Protein AF-A0A7Y9JK86-F1 (afdb_monomer)

Organism: NCBI:txid46163

pLDDT: mean 78.51, std 15.23, range [34.03, 95.5]

Secondary structure (DSSP, 8-state):
--HHHHHHHHHHHHTT---GGGSSS-EEEEEEETTB---HHHHHHHHHHHHHHT--BSSHHHHHHHHHHHHHHHH-S-HHHHHHHHHHTS---SSSSSTT---HHHHHHHHHHTTTTS-EEE--S-GGG-TTTGGGGTSSTT-EEEEEEEEPTTSTTEEEEEEE-------

Structure (mmCIF, N/CA/C/O backbone):
data_AF-A0A7Y9JK86-F1
#
_entry.id   AF-A0A7Y9JK86-F1
#
loop_
_atom_site.group_PDB
_atom_site.id
_atom_site.type_symbol
_atom_site.label_atom_id
_atom_site.label_alt_id
_atom_site.label_comp_id
_atom_site.label_asym_id
_atom_site.label_entity_id
_atom_site.label_seq_id
_atom_site.pdbx_PDB_ins_code
_atom_site.Cartn_x
_atom_site.Cartn_y
_atom_site.Cartn_z
_atom_site.occupancy
_atom_site.B_iso_or_equiv
_atom_site.auth_seq_id
_atom_site.auth_comp_id
_atom_site.auth_asym_id
_atom_site.auth_atom_id
_atom_site.pdbx_PDB_model_num
ATOM 1 N N . MET A 1 1 ? -7.546 -7.600 -0.325 1.00 91.94 1 MET A N 1
ATOM 2 C CA . MET A 1 1 ? -7.761 -7.233 -1.734 1.00 91.94 1 MET A CA 1
ATOM 3 C C . MET A 1 1 ? -6.699 -7.947 -2.536 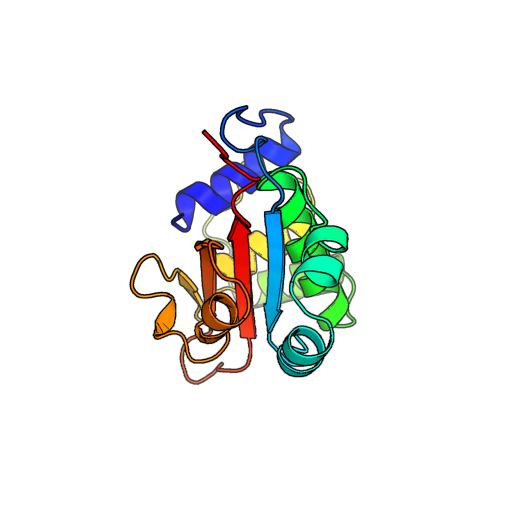1.00 91.94 1 MET A C 1
ATOM 5 O O . MET A 1 1 ? -5.622 -8.182 -2.000 1.00 91.94 1 MET A O 1
ATOM 9 N N . ASP A 1 2 ? -7.037 -8.367 -3.745 1.00 92.69 2 ASP A N 1
ATOM 10 C CA . ASP A 1 2 ? -6.097 -9.007 -4.663 1.00 92.69 2 ASP A CA 1
ATOM 11 C C . ASP A 1 2 ? -5.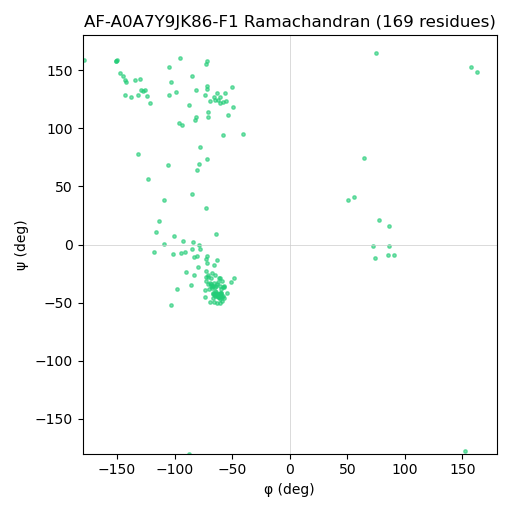353 -7.955 -5.505 1.00 92.69 2 ASP A C 1
ATOM 13 O O . ASP A 1 2 ? -5.544 -6.746 -5.327 1.00 92.69 2 ASP A O 1
ATOM 17 N N . LEU A 1 3 ? -4.464 -8.425 -6.384 1.00 91.88 3 LEU A N 1
ATOM 18 C CA . LEU A 1 3 ? -3.662 -7.573 -7.260 1.00 91.88 3 LEU A CA 1
ATOM 19 C C . LEU A 1 3 ? -4.538 -6.692 -8.157 1.00 91.88 3 LEU A C 1
ATOM 21 O O . LEU A 1 3 ? -4.334 -5.481 -8.219 1.00 91.88 3 LEU A O 1
ATOM 25 N N . ASP A 1 4 ? -5.533 -7.287 -8.818 1.00 92.50 4 ASP A N 1
ATOM 26 C CA . ASP A 1 4 ? -6.405 -6.589 -9.766 1.00 92.50 4 ASP A CA 1
ATOM 27 C C . ASP A 1 4 ? -7.164 -5.445 -9.090 1.00 92.50 4 ASP A C 1
ATOM 29 O O . ASP A 1 4 ? -7.251 -4.335 -9.622 1.00 92.50 4 ASP A O 1
ATOM 33 N N . GLU A 1 5 ? -7.678 -5.686 -7.885 1.00 94.19 5 GLU A N 1
ATOM 34 C CA . GLU A 1 5 ? -8.383 -4.678 -7.107 1.00 94.19 5 GLU A CA 1
ATOM 35 C C . GLU A 1 5 ? -7.440 -3.551 -6.648 1.00 94.19 5 GLU A C 1
ATOM 37 O O . GLU A 1 5 ? -7.840 -2.382 -6.646 1.00 94.19 5 GLU A O 1
ATOM 42 N N . ALA A 1 6 ? -6.180 -3.859 -6.320 1.00 93.88 6 ALA A N 1
ATOM 43 C CA . ALA A 1 6 ? -5.168 -2.855 -5.985 1.00 93.88 6 ALA A CA 1
ATOM 44 C C . ALA A 1 6 ? -4.825 -1.968 -7.196 1.00 93.88 6 ALA A C 1
ATOM 46 O O . ALA A 1 6 ? -4.894 -0.739 -7.105 1.00 93.88 6 ALA A O 1
ATOM 47 N N . LEU A 1 7 ? -4.540 -2.576 -8.353 1.00 93.88 7 LEU A N 1
ATOM 48 C CA . LEU A 1 7 ? -4.254 -1.870 -9.609 1.00 93.88 7 LEU A CA 1
ATOM 49 C C . LEU A 1 7 ? -5.434 -0.995 -10.043 1.00 93.88 7 LEU A C 1
ATOM 51 O O . LEU A 1 7 ? -5.265 0.165 -10.434 1.00 93.88 7 LEU A O 1
ATOM 55 N N . ARG A 1 8 ? -6.655 -1.517 -9.898 1.00 94.50 8 ARG A N 1
ATOM 56 C CA . ARG A 1 8 ? -7.880 -0.763 -10.147 1.00 94.50 8 ARG A CA 1
ATOM 57 C C . ARG A 1 8 ? -7.995 0.451 -9.231 1.00 94.50 8 ARG A C 1
ATOM 59 O O . ARG A 1 8 ? -8.319 1.531 -9.722 1.00 94.50 8 ARG A O 1
ATOM 66 N N . CYS A 1 9 ? -7.719 0.304 -7.934 1.00 95.44 9 CYS A N 1
ATOM 67 C CA . CYS A 1 9 ? -7.742 1.429 -6.998 1.00 95.44 9 CYS A CA 1
ATOM 68 C C . CYS A 1 9 ? -6.741 2.523 -7.398 1.00 95.44 9 CYS A C 1
ATOM 70 O O . CYS A 1 9 ? -7.091 3.705 -7.374 1.00 95.44 9 CYS A O 1
ATOM 72 N N . LEU A 1 10 ? -5.532 2.147 -7.828 1.00 94.94 10 LEU A N 1
ATOM 73 C CA . LEU A 1 10 ? -4.523 3.096 -8.311 1.00 94.94 10 LEU A CA 1
ATOM 74 C C . LEU A 1 10 ? -5.012 3.869 -9.550 1.00 94.94 10 LEU A C 1
ATOM 76 O O . LEU A 1 10 ? -4.912 5.097 -9.593 1.00 94.94 10 LEU A O 1
ATOM 80 N N . ALA A 1 11 ? -5.620 3.182 -10.522 1.00 94.12 11 ALA A N 1
ATOM 81 C CA . ALA A 1 11 ? -6.178 3.817 -11.721 1.00 94.12 11 ALA A CA 1
ATOM 82 C C . ALA A 1 11 ? -7.415 4.690 -11.419 1.00 94.12 11 ALA A C 1
ATOM 84 O O . ALA A 1 11 ? -7.639 5.738 -12.033 1.00 94.12 11 ALA A O 1
ATOM 85 N N . GLU A 1 12 ? -8.255 4.277 -10.469 1.00 95.50 12 GLU A N 1
ATOM 86 C CA . GLU A 1 12 ? -9.403 5.057 -9.999 1.00 95.50 12 GLU A CA 1
ATOM 87 C C . GLU A 1 12 ? -8.962 6.332 -9.267 1.00 95.50 12 GLU A C 1
ATOM 89 O O . GLU A 1 12 ? -9.606 7.373 -9.436 1.00 95.50 12 GLU A O 1
ATOM 94 N N . ALA A 1 13 ? -7.853 6.284 -8.520 1.00 93.56 13 ALA A N 1
ATOM 95 C CA . ALA A 1 13 ? -7.273 7.450 -7.860 1.00 93.56 13 ALA A CA 1
ATOM 96 C C . ALA A 1 13 ? -6.792 8.508 -8.865 1.00 93.56 13 ALA A C 1
ATOM 98 O O . ALA A 1 13 ? -7.028 9.697 -8.649 1.00 93.56 13 ALA A O 1
ATOM 99 N N . ASP A 1 14 ? -6.162 8.099 -9.971 1.00 92.25 14 ASP A N 1
ATOM 100 C CA . ASP A 1 14 ? -5.754 9.011 -11.053 1.00 92.25 14 ASP A CA 1
ATOM 101 C C . ASP A 1 14 ? -6.954 9.561 -11.830 1.00 92.25 14 ASP A C 1
ATOM 103 O O . ASP A 1 14 ? -6.994 10.738 -12.185 1.00 92.25 14 ASP A O 1
ATOM 107 N N . GLY A 1 15 ? -7.973 8.729 -12.054 1.00 90.00 15 GLY A N 1
ATOM 108 C CA . GLY A 1 15 ? -9.193 9.130 -12.754 1.00 90.00 15 GLY A CA 1
ATOM 109 C C . GLY A 1 15 ? -10.201 9.917 -11.911 1.00 90.00 15 GLY A C 1
ATOM 110 O O . GLY A 1 15 ? -11.269 10.239 -12.427 1.00 90.00 15 GLY A O 1
ATOM 111 N N . ASN A 1 16 ? -9.920 10.181 -10.629 1.00 89.56 16 ASN A N 1
ATOM 112 C CA . ASN A 1 16 ? -10.870 10.735 -9.654 1.00 89.56 16 ASN A CA 1
ATOM 113 C C . ASN A 1 16 ? -12.217 9.975 -9.612 1.00 89.56 16 ASN A C 1
ATOM 115 O O . ASN A 1 16 ? -13.293 10.561 -9.494 1.00 89.56 16 ASN A O 1
ATOM 119 N N . ARG A 1 17 ? -12.162 8.644 -9.735 1.00 94.00 17 ARG A N 1
ATOM 120 C CA . ARG A 1 17 ? -13.320 7.730 -9.716 1.00 94.00 17 ARG A CA 1
ATOM 121 C C . ARG A 1 17 ? -13.355 6.911 -8.426 1.00 94.00 17 ARG A C 1
ATOM 123 O O . ARG A 1 17 ? -13.676 5.727 -8.445 1.00 94.00 17 ARG A O 1
ATOM 130 N N . ARG A 1 18 ? -12.991 7.548 -7.310 1.00 93.94 18 ARG A N 1
ATOM 131 C CA . ARG A 1 18 ? -12.903 6.905 -5.996 1.00 93.94 18 ARG A CA 1
ATOM 132 C C . ARG A 1 18 ? -14.276 6.389 -5.558 1.00 93.94 18 ARG A C 1
ATOM 134 O O . ARG A 1 18 ? -15.244 7.146 -5.490 1.00 93.94 18 ARG A O 1
ATOM 141 N N . ARG A 1 19 ? -14.344 5.098 -5.249 1.00 94.81 19 ARG A N 1
ATOM 142 C CA . ARG A 1 19 ? -15.537 4.419 -4.730 1.00 94.81 19 ARG A CA 1
ATOM 143 C C . ARG A 1 19 ? -15.802 4.783 -3.261 1.00 94.81 19 ARG A C 1
ATOM 145 O O . ARG A 1 19 ? -14.879 4.651 -2.455 1.00 94.81 19 ARG A O 1
ATOM 152 N N . PRO A 1 20 ? -17.026 5.211 -2.893 1.00 91.69 20 PRO A N 1
ATOM 153 C CA . PRO A 1 20 ? -17.345 5.659 -1.534 1.00 91.69 20 PRO A CA 1
ATOM 154 C C . PRO A 1 20 ? -17.076 4.622 -0.439 1.00 91.69 20 PRO A C 1
ATOM 156 O O . PRO A 1 20 ? -16.644 4.982 0.652 1.00 91.69 20 PRO A O 1
ATOM 159 N N . GLU A 1 21 ? -17.296 3.340 -0.724 1.00 90.12 21 GLU A N 1
ATOM 160 C CA . GLU A 1 21 ? -17.109 2.238 0.223 1.00 90.12 21 GLU A CA 1
ATOM 161 C C . GLU A 1 21 ? -15.645 2.019 0.642 1.00 90.12 21 GLU A C 1
ATOM 163 O O . GLU A 1 21 ? -15.396 1.408 1.677 1.00 90.12 21 GLU A O 1
ATOM 168 N N . LEU A 1 22 ? -14.684 2.553 -0.119 1.00 92.12 22 LEU A N 1
ATOM 169 C CA . LEU A 1 22 ? -13.250 2.510 0.192 1.00 92.12 22 LEU A CA 1
ATOM 170 C C . LEU A 1 22 ? -12.734 3.826 0.803 1.00 92.12 22 LEU A C 1
ATOM 172 O O . LEU A 1 22 ? -11.529 3.991 0.987 1.00 92.12 22 LEU A O 1
ATOM 176 N N . CYS A 1 23 ? -13.632 4.766 1.108 1.00 89.94 23 CYS A N 1
ATOM 177 C CA . CYS A 1 23 ? -13.333 6.083 1.683 1.00 89.94 23 CYS A CA 1
ATOM 178 C C . CYS A 1 23 ? -13.872 6.244 3.115 1.00 89.94 23 CYS A C 1
ATOM 180 O O . CYS A 1 23 ? -14.098 7.365 3.568 1.00 89.94 23 CYS A O 1
ATOM 182 N N . ALA A 1 24 ? -14.153 5.133 3.800 1.00 82.19 24 ALA A N 1
ATOM 183 C CA . ALA A 1 24 ? -14.893 5.111 5.058 1.00 82.19 24 ALA A CA 1
ATOM 184 C C . ALA A 1 24 ? -14.098 4.441 6.187 1.00 82.19 24 ALA A C 1
ATOM 186 O O . ALA A 1 24 ? -14.569 3.491 6.809 1.00 82.19 24 ALA A O 1
ATOM 187 N N . GLY A 1 25 ? -12.895 4.935 6.472 1.00 75.94 25 GLY A N 1
ATOM 188 C CA . GLY A 1 25 ? -12.146 4.444 7.622 1.00 75.94 25 GLY A CA 1
ATOM 189 C C . GLY A 1 25 ? -10.810 5.145 7.821 1.00 75.94 25 GLY A C 1
ATOM 190 O O . GLY A 1 25 ? -10.278 5.731 6.880 1.00 75.94 25 GLY A O 1
ATOM 191 N N . PRO A 1 26 ? -10.258 5.095 9.041 1.00 86.94 26 PRO A N 1
ATOM 192 C CA . PRO A 1 26 ? -8.837 5.302 9.221 1.00 86.94 26 PRO A CA 1
ATOM 193 C C . PRO A 1 26 ? -8.099 4.081 8.665 1.00 86.94 26 PRO A C 1
ATOM 195 O O . PRO A 1 26 ? -8.219 2.968 9.183 1.00 86.94 26 PRO A O 1
ATOM 198 N N . TYR A 1 27 ? -7.341 4.308 7.602 1.00 88.00 27 TYR A N 1
ATOM 199 C CA . TYR A 1 27 ? -6.418 3.342 7.038 1.00 88.00 27 TYR A CA 1
ATOM 200 C C . TYR A 1 27 ? -4.987 3.726 7.394 1.00 88.00 27 TYR A C 1
ATOM 202 O O . TYR A 1 27 ? -4.655 4.905 7.570 1.00 88.00 27 TYR A O 1
ATOM 210 N N . LEU A 1 28 ? -4.127 2.719 7.453 1.00 86.00 28 LEU A N 1
ATOM 211 C CA . LEU A 1 28 ? -2.698 2.908 7.603 1.00 86.00 28 LEU A CA 1
ATOM 212 C C . LEU A 1 28 ? -1.937 2.156 6.515 1.00 86.00 28 LEU A C 1
ATOM 214 O O . LEU A 1 28 ? -2.176 0.972 6.293 1.00 86.00 28 LEU A O 1
ATOM 218 N N . ALA A 1 29 ? -0.997 2.851 5.881 1.00 87.81 29 ALA A N 1
ATOM 219 C CA . ALA A 1 29 ? 0.025 2.244 5.045 1.00 87.81 29 ALA A CA 1
ATOM 220 C C . ALA A 1 29 ? 1.170 1.719 5.918 1.00 87.81 29 ALA A C 1
ATOM 222 O O . ALA A 1 29 ? 1.650 2.415 6.812 1.00 87.81 29 ALA A O 1
ATOM 223 N N . VAL A 1 30 ? 1.595 0.491 5.655 1.00 84.44 30 VAL A N 1
ATOM 224 C CA . VAL A 1 30 ? 2.730 -0.144 6.317 1.00 84.44 30 VAL A CA 1
ATOM 225 C C . VAL A 1 30 ? 3.665 -0.711 5.249 1.00 84.44 30 VAL A C 1
ATOM 227 O O . VAL A 1 30 ? 3.212 -1.357 4.316 1.00 84.44 30 VAL A O 1
ATOM 230 N N . ALA A 1 31 ? 4.966 -0.466 5.357 1.00 83.94 31 ALA A N 1
ATOM 231 C CA . ALA A 1 31 ? 6.004 -1.051 4.517 1.00 83.94 31 ALA A CA 1
ATOM 232 C C . ALA A 1 31 ? 7.235 -1.476 5.337 1.00 83.94 31 ALA A C 1
ATOM 234 O O . ALA A 1 31 ? 7.783 -0.651 6.058 1.00 83.94 31 ALA A O 1
ATOM 235 N N . TYR A 1 32 ? 7.673 -2.729 5.217 1.00 81.25 32 TYR A N 1
ATOM 236 C CA . TYR A 1 32 ? 8.888 -3.304 5.806 1.00 81.25 32 TYR A CA 1
ATOM 237 C C . TYR A 1 32 ? 9.985 -3.443 4.745 1.00 81.25 32 TYR A C 1
ATOM 239 O O . TYR A 1 32 ? 9.683 -3.854 3.627 1.00 81.25 32 TYR A O 1
ATOM 247 N N . GLY A 1 33 ? 11.237 -3.148 5.110 1.00 77.19 33 GLY A N 1
ATOM 248 C CA . GLY A 1 33 ? 12.429 -3.443 4.309 1.00 77.19 33 GLY A CA 1
ATOM 249 C C . GLY A 1 33 ? 13.603 -2.492 4.540 1.00 77.19 33 GLY A C 1
ATOM 250 O O . GLY A 1 33 ? 13.534 -1.600 5.384 1.00 77.19 33 GLY A O 1
ATOM 251 N N . GLU A 1 34 ? 14.710 -2.670 3.814 1.00 70.19 34 GLU A N 1
ATOM 252 C CA . GLU A 1 34 ? 15.861 -1.757 3.914 1.00 70.19 34 GLU A CA 1
ATOM 253 C C . GLU A 1 34 ? 15.463 -0.340 3.466 1.00 70.19 34 GLU A C 1
ATOM 255 O O . GLU A 1 34 ? 14.816 -0.160 2.439 1.00 70.19 34 GLU A O 1
ATOM 260 N N . GLY A 1 35 ? 15.786 0.678 4.271 1.00 63.59 35 GLY A N 1
ATOM 261 C CA . GLY A 1 35 ? 15.361 2.064 4.017 1.00 63.59 35 GLY A CA 1
ATOM 262 C C . GLY A 1 35 ? 13.876 2.344 4.296 1.00 63.59 35 GLY A C 1
ATOM 263 O O . GLY A 1 35 ? 13.492 3.509 4.395 1.00 63.59 35 GLY A O 1
ATOM 264 N N . LEU A 1 36 ? 13.058 1.307 4.500 1.00 64.94 36 LEU A N 1
ATOM 265 C CA . LEU A 1 36 ? 11.672 1.404 4.949 1.00 64.94 36 LEU A CA 1
ATOM 266 C C . LEU A 1 36 ? 11.629 1.209 6.462 1.00 64.94 36 LEU A C 1
ATOM 268 O O . LEU A 1 36 ? 11.737 0.098 6.979 1.00 64.94 36 LEU A O 1
ATOM 272 N N . GLU A 1 37 ? 11.439 2.295 7.205 1.00 53.00 37 GLU A N 1
ATOM 273 C CA . GLU A 1 37 ? 11.138 2.190 8.630 1.00 53.00 37 GLU A CA 1
ATOM 274 C C . GLU A 1 37 ? 9.695 1.670 8.829 1.00 53.00 37 GLU A C 1
ATOM 276 O O . GLU A 1 37 ? 8.836 2.420 9.296 1.00 53.00 37 GLU A O 1
ATOM 281 N N . LEU A 1 38 ? 9.417 0.373 8.597 1.00 54.84 38 LEU A N 1
ATOM 282 C CA . LEU A 1 38 ? 8.511 -0.294 9.539 1.00 54.84 38 LEU A CA 1
ATOM 283 C C . LEU A 1 38 ? 9.301 -0.619 10.782 1.00 54.84 38 LEU A C 1
ATOM 285 O O . LEU A 1 38 ? 9.789 -1.728 10.997 1.00 54.84 38 LEU A O 1
ATOM 289 N N . ASP A 1 39 ? 9.394 0.364 11.656 1.00 51.78 39 ASP A N 1
ATOM 290 C CA . ASP A 1 39 ? 9.853 0.094 12.994 1.00 51.78 39 ASP A CA 1
ATOM 291 C C . ASP A 1 39 ? 8.679 -0.510 13.779 1.00 51.78 39 ASP A C 1
ATOM 293 O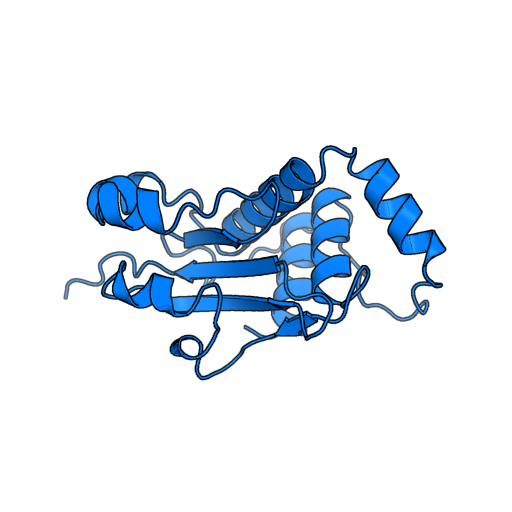 O . ASP A 1 39 ? 8.123 0.125 14.665 1.00 51.78 39 ASP A O 1
ATOM 297 N N . VAL A 1 40 ? 8.273 -1.749 13.446 1.00 48.94 40 VAL A N 1
ATOM 298 C CA . VAL A 1 40 ? 7.311 -2.562 14.231 1.00 48.94 40 VAL A CA 1
ATOM 299 C C . VAL A 1 40 ? 7.703 -2.555 15.713 1.00 48.94 40 VAL A C 1
ATOM 301 O O . VAL A 1 40 ? 6.854 -2.576 16.600 1.00 48.94 40 VAL A O 1
ATOM 304 N N . SER A 1 41 ? 9.001 -2.413 15.998 1.00 43.34 41 SER A N 1
ATOM 305 C CA . SER A 1 41 ? 9.536 -2.280 17.351 1.00 43.34 41 SER A CA 1
ATOM 306 C C . SER A 1 41 ? 9.265 -0.900 17.990 1.00 43.34 41 SER A C 1
ATOM 308 O O . SER A 1 41 ? 8.902 -0.853 19.165 1.00 43.34 41 SER A O 1
ATOM 310 N N . ARG A 1 42 ? 9.344 0.225 17.259 1.00 47.03 42 ARG A N 1
ATOM 311 C CA . ARG A 1 42 ? 8.810 1.540 17.694 1.00 47.03 42 ARG A CA 1
ATOM 312 C C . ARG A 1 42 ? 7.286 1.553 17.742 1.00 47.03 42 ARG A C 1
ATOM 314 O O . ARG A 1 42 ? 6.740 2.216 18.618 1.00 47.03 42 ARG A O 1
ATOM 321 N N . LEU A 1 43 ? 6.605 0.830 16.855 1.00 51.47 43 LEU A N 1
ATOM 322 C CA . LEU A 1 43 ? 5.146 0.691 16.832 1.00 51.47 43 LEU A CA 1
ATOM 323 C C . LEU A 1 43 ? 4.656 -0.016 18.106 1.00 51.47 43 LEU A C 1
ATOM 325 O O . LEU A 1 43 ? 3.745 0.484 18.766 1.00 51.47 43 LEU A O 1
ATOM 329 N N . ARG A 1 44 ? 5.352 -1.076 18.547 1.00 49.59 44 ARG A N 1
ATOM 330 C CA . ARG A 1 44 ? 5.160 -1.695 19.874 1.00 49.59 44 ARG A CA 1
ATOM 331 C C . ARG A 1 44 ? 5.397 -0.733 21.038 1.00 49.59 44 ARG A C 1
ATOM 333 O O . ARG A 1 44 ? 4.773 -0.887 22.084 1.00 49.59 44 ARG A O 1
ATOM 340 N N . ALA A 1 45 ? 6.300 0.236 20.886 1.00 53.06 45 ALA A N 1
ATOM 341 C CA . ALA A 1 45 ? 6.651 1.180 21.946 1.00 53.06 45 ALA A CA 1
ATOM 342 C C . ALA A 1 45 ? 5.692 2.385 22.058 1.00 53.06 45 ALA A C 1
ATOM 344 O O . ALA A 1 45 ? 5.583 2.953 23.143 1.00 53.06 45 ALA A O 1
ATOM 345 N N . GLN A 1 46 ? 5.016 2.774 20.969 1.00 53.91 46 GLN A N 1
ATOM 346 C CA . GLN A 1 46 ? 4.150 3.967 20.893 1.00 53.91 46 GLN A CA 1
ATOM 347 C C . GLN A 1 46 ? 2.679 3.690 21.266 1.00 53.91 46 GLN A C 1
ATOM 349 O O . GLN A 1 46 ? 1.977 4.578 21.744 1.00 53.91 46 GLN A O 1
ATOM 354 N N . GLY A 1 47 ? 2.213 2.442 21.140 1.00 53.38 47 GLY A N 1
ATOM 355 C CA . GLY A 1 47 ? 0.853 2.049 21.527 1.00 53.38 47 GLY A CA 1
ATOM 356 C C . GLY A 1 47 ? -0.247 2.515 20.556 1.00 53.38 47 GLY A C 1
ATOM 357 O O . GLY A 1 47 ? -0.049 3.367 19.691 1.00 53.38 47 GLY A O 1
ATOM 358 N N . ALA A 1 48 ? -1.441 1.930 20.695 1.00 54.62 48 ALA A N 1
ATOM 359 C CA . ALA A 1 48 ? -2.530 2.044 19.717 1.00 54.62 48 ALA A CA 1
ATOM 360 C C . ALA A 1 48 ? -3.119 3.466 19.536 1.00 54.62 48 ALA A C 1
ATOM 362 O O . ALA A 1 48 ? -3.637 3.775 18.465 1.00 54.62 48 ALA A O 1
ATOM 363 N N . GLU A 1 49 ? -3.046 4.348 20.541 1.00 54.81 49 GLU A N 1
ATOM 364 C CA . GLU A 1 49 ? -3.555 5.731 20.433 1.00 54.81 49 GLU A CA 1
ATOM 365 C C . GLU A 1 49 ? -2.665 6.620 19.557 1.00 54.81 49 GLU A C 1
ATOM 367 O O . GLU A 1 49 ? -3.163 7.344 18.694 1.00 54.81 49 GLU A O 1
ATOM 372 N N . GLU A 1 50 ? -1.347 6.549 19.743 1.00 55.72 50 GLU A N 1
ATOM 373 C CA . GLU A 1 50 ? -0.390 7.301 18.928 1.00 55.72 50 GLU A CA 1
ATOM 374 C C . GLU A 1 50 ? -0.369 6.758 17.489 1.00 55.72 50 GLU A C 1
ATOM 376 O O . GLU A 1 50 ? -0.214 7.514 16.532 1.00 55.72 50 GLU A O 1
ATOM 381 N N . PHE A 1 51 ? -0.662 5.464 17.332 1.00 55.97 51 PHE A N 1
ATOM 382 C CA . PHE A 1 51 ? -0.878 4.791 16.056 1.00 55.97 51 PHE A CA 1
ATOM 383 C C . PHE A 1 51 ? -2.135 5.272 15.317 1.00 55.97 51 PHE A C 1
ATOM 385 O O . PHE A 1 51 ? -2.074 5.580 14.130 1.00 55.97 51 PHE A O 1
ATOM 392 N N . ALA A 1 52 ? -3.271 5.393 16.010 1.00 53.09 52 ALA A N 1
ATOM 393 C CA . ALA A 1 52 ? -4.506 5.925 15.434 1.00 53.09 52 ALA A CA 1
ATOM 394 C C . ALA A 1 52 ? -4.376 7.412 15.057 1.00 53.09 52 ALA A C 1
ATOM 396 O O . ALA A 1 52 ? -4.931 7.840 14.048 1.00 53.09 52 ALA A O 1
ATOM 397 N N . ALA A 1 53 ? -3.592 8.191 15.810 1.00 55.12 53 ALA A N 1
ATOM 398 C CA . ALA A 1 53 ? -3.233 9.564 15.441 1.00 55.12 53 ALA A CA 1
ATOM 399 C C . ALA A 1 53 ? -2.323 9.629 14.199 1.00 55.12 53 ALA A C 1
ATOM 401 O O . ALA A 1 53 ? -2.303 10.639 13.494 1.00 55.12 53 ALA A O 1
ATOM 402 N N . ARG A 1 54 ? -1.590 8.543 13.926 1.00 53.66 54 ARG A N 1
ATOM 403 C CA . ARG A 1 54 ? -0.751 8.338 12.741 1.00 53.66 54 ARG A CA 1
ATOM 404 C C . ARG A 1 54 ? -1.484 7.672 11.579 1.00 53.66 54 ARG A C 1
ATOM 406 O O . ARG A 1 54 ? -0.885 7.571 10.512 1.00 53.66 54 ARG A O 1
ATOM 413 N N . ALA A 1 55 ? -2.733 7.225 11.768 1.00 56.97 55 ALA A N 1
ATOM 414 C CA . ALA A 1 55 ? -3.583 6.709 10.701 1.00 56.97 55 ALA A CA 1
ATOM 415 C C . ALA A 1 55 ? -3.734 7.801 9.637 1.00 56.97 55 ALA A C 1
ATOM 417 O O . ALA A 1 55 ? -4.524 8.735 9.769 1.00 56.97 55 ALA A O 1
ATOM 418 N N . GLY A 1 56 ? -2.868 7.734 8.628 1.00 66.44 56 GLY A N 1
ATOM 419 C CA . GLY A 1 56 ? -2.609 8.854 7.730 1.00 66.44 56 GLY A CA 1
ATOM 420 C C . GLY A 1 56 ? -3.626 8.974 6.605 1.00 66.44 56 GLY A C 1
ATOM 421 O O . GLY A 1 56 ? -3.629 9.976 5.894 1.00 66.44 56 GLY A O 1
ATOM 422 N N . ALA A 1 57 ? -4.483 7.967 6.429 1.00 83.94 57 ALA A N 1
ATOM 423 C CA . ALA A 1 57 ? -5.353 7.859 5.276 1.00 83.94 57 ALA A CA 1
ATOM 424 C C . ALA A 1 57 ? -6.823 7.742 5.681 1.00 83.94 57 ALA A C 1
ATOM 426 O O . ALA A 1 57 ? -7.209 6.871 6.454 1.00 83.94 57 ALA A O 1
ATOM 427 N N . ALA A 1 58 ? -7.663 8.597 5.098 1.00 88.81 58 ALA A N 1
ATOM 428 C CA . ALA A 1 58 ? -9.120 8.522 5.235 1.00 88.81 58 ALA A CA 1
ATOM 429 C C . ALA A 1 58 ? -9.759 7.546 4.225 1.00 88.81 58 ALA A C 1
ATOM 431 O O . ALA A 1 58 ? -10.974 7.340 4.221 1.00 88.81 58 ALA A O 1
ATOM 432 N N . SER A 1 59 ? -8.953 6.977 3.325 1.00 92.38 59 SER A N 1
ATOM 433 C CA . SER A 1 59 ? -9.391 6.052 2.285 1.00 92.38 59 SER A CA 1
ATOM 434 C C . SER A 1 59 ? -8.298 5.051 1.917 1.00 92.38 59 SER A C 1
ATOM 436 O O . SER A 1 59 ? -7.112 5.328 2.096 1.00 92.38 59 SER A O 1
ATOM 438 N N . VAL A 1 60 ? -8.680 3.916 1.327 1.00 93.88 60 VAL A N 1
ATOM 439 C CA . VAL A 1 60 ? -7.722 2.956 0.749 1.00 93.88 60 VAL A CA 1
ATOM 440 C C . VAL A 1 60 ? -6.854 3.637 -0.312 1.00 93.88 60 VAL A C 1
ATOM 442 O O . VAL A 1 60 ? -5.662 3.369 -0.390 1.00 93.88 60 VAL A O 1
ATOM 445 N N . TYR A 1 61 ? -7.422 4.562 -1.092 1.00 95.12 61 TYR A N 1
ATOM 446 C CA . TYR A 1 61 ? -6.683 5.325 -2.102 1.00 95.12 61 TYR A CA 1
ATOM 447 C C . TYR A 1 61 ? -5.569 6.168 -1.484 1.00 95.12 61 TYR A C 1
ATOM 449 O O . TYR A 1 61 ? -4.451 6.163 -1.987 1.00 95.12 61 TYR A O 1
ATOM 457 N N . ASP A 1 62 ? -5.865 6.868 -0.388 1.00 92.62 62 ASP A N 1
ATOM 458 C CA . ASP A 1 62 ? -4.865 7.685 0.299 1.00 92.62 62 ASP A CA 1
ATOM 459 C C . ASP A 1 62 ? -3.809 6.799 0.974 1.00 92.62 62 ASP A C 1
ATOM 461 O O . ASP A 1 62 ? -2.638 7.157 0.996 1.00 92.62 62 ASP A O 1
ATOM 465 N N . ALA A 1 63 ? -4.189 5.615 1.464 1.00 92.06 63 ALA A N 1
ATOM 466 C CA . ALA A 1 63 ? -3.236 4.659 2.021 1.00 92.06 63 ALA A CA 1
ATOM 467 C C . ALA A 1 63 ? -2.295 4.098 0.945 1.00 92.06 63 ALA A C 1
ATOM 469 O O . ALA A 1 63 ? -1.094 4.012 1.167 1.00 92.06 63 ALA A O 1
ATOM 470 N N . LEU A 1 64 ? -2.813 3.775 -0.243 1.00 93.81 64 LEU A N 1
ATOM 471 C CA . LEU A 1 64 ? -1.991 3.367 -1.384 1.00 93.81 64 LEU A CA 1
ATOM 472 C C . LEU A 1 64 ? -1.069 4.499 -1.860 1.00 93.81 64 LEU A C 1
ATOM 474 O O . LEU A 1 64 ? 0.067 4.238 -2.246 1.00 93.81 64 LEU A O 1
ATOM 478 N N . ASP A 1 65 ? -1.527 5.751 -1.807 1.00 92.44 65 ASP A N 1
ATOM 479 C CA . ASP A 1 65 ? -0.692 6.913 -2.123 1.00 92.44 65 ASP A CA 1
ATOM 480 C C . ASP A 1 65 ? 0.442 7.102 -1.111 1.00 92.44 65 ASP A C 1
ATOM 482 O O . ASP A 1 65 ? 1.572 7.374 -1.515 1.00 92.44 65 ASP A O 1
ATOM 486 N N . LEU A 1 66 ? 0.158 6.945 0.185 1.00 90.12 66 LEU A N 1
ATOM 487 C CA . LEU A 1 66 ? 1.182 6.977 1.233 1.00 90.12 66 LEU A CA 1
ATOM 488 C C . LEU A 1 66 ? 2.188 5.845 1.042 1.00 90.12 66 LEU A C 1
ATOM 490 O O . LEU A 1 66 ? 3.388 6.095 1.042 1.00 90.12 66 LEU A O 1
ATOM 494 N N . LEU A 1 67 ? 1.706 4.635 0.761 1.00 89.12 67 LEU A N 1
ATOM 495 C CA . LEU A 1 67 ? 2.573 3.502 0.475 1.00 89.12 67 LEU A CA 1
ATOM 496 C C . LEU A 1 67 ? 3.487 3.780 -0.728 1.00 89.12 67 LEU A C 1
ATOM 498 O O . LEU A 1 67 ? 4.686 3.541 -0.659 1.00 89.12 67 LEU A O 1
ATOM 502 N N . ALA A 1 68 ? 2.951 4.341 -1.814 1.00 89.75 68 ALA A N 1
ATOM 503 C CA . ALA A 1 68 ? 3.749 4.710 -2.981 1.00 89.75 68 ALA A CA 1
ATOM 504 C C . ALA A 1 68 ? 4.814 5.774 -2.658 1.00 89.75 68 ALA A C 1
ATOM 506 O O . ALA A 1 68 ? 5.877 5.784 -3.274 1.00 89.75 68 ALA A O 1
ATOM 507 N N . VAL A 1 69 ? 4.542 6.682 -1.716 1.00 87.94 69 VAL A N 1
ATOM 508 C CA . VAL A 1 69 ? 5.520 7.671 -1.240 1.00 87.94 69 VAL A CA 1
ATOM 509 C C . VAL A 1 69 ? 6.631 6.997 -0.446 1.00 87.94 69 VAL A C 1
ATOM 511 O O . VAL A 1 69 ? 7.799 7.242 -0.741 1.00 87.94 69 VAL A O 1
ATOM 514 N N . ASP A 1 70 ? 6.277 6.150 0.517 1.00 83.88 70 ASP A N 1
ATOM 515 C CA . ASP A 1 70 ? 7.239 5.491 1.403 1.00 83.88 70 ASP A CA 1
ATOM 516 C C . ASP A 1 70 ? 8.174 4.571 0.615 1.00 83.88 70 ASP A C 1
ATOM 518 O O . ASP A 1 70 ? 9.391 4.602 0.790 1.00 83.88 70 ASP A O 1
ATOM 522 N N . VAL A 1 71 ? 7.608 3.815 -0.327 1.00 80.62 71 VAL A N 1
ATOM 523 C CA . VAL A 1 71 ? 8.353 2.880 -1.170 1.00 80.62 71 VAL A CA 1
ATOM 524 C C . VAL A 1 71 ? 9.340 3.596 -2.089 1.00 80.62 71 VAL A C 1
ATOM 526 O O . VAL A 1 71 ? 10.472 3.149 -2.217 1.00 80.62 71 VAL A O 1
ATOM 529 N N . VAL A 1 72 ? 8.969 4.741 -2.668 1.00 83.69 72 VAL A N 1
ATOM 530 C CA . VAL A 1 72 ? 9.914 5.581 -3.427 1.00 83.69 72 VAL A CA 1
ATOM 531 C C . VAL A 1 72 ? 10.979 6.181 -2.510 1.00 83.69 72 VAL A C 1
ATOM 533 O O . VAL A 1 72 ? 12.148 6.224 -2.869 1.00 83.69 72 VAL A O 1
ATOM 536 N N . ALA A 1 73 ? 10.598 6.667 -1.328 1.00 81.94 73 ALA A N 1
ATOM 537 C CA . ALA A 1 73 ? 11.541 7.316 -0.422 1.00 81.94 73 ALA A CA 1
ATOM 538 C C . ALA A 1 73 ? 12.643 6.360 0.062 1.00 81.94 73 ALA A C 1
ATOM 540 O O . ALA A 1 73 ? 13.784 6.786 0.241 1.00 81.94 73 ALA A O 1
ATOM 541 N N . ALA A 1 74 ? 12.318 5.081 0.247 1.00 77.25 74 ALA A N 1
ATOM 542 C CA . ALA A 1 74 ? 13.262 4.083 0.732 1.00 77.25 74 ALA A CA 1
ATOM 543 C C . ALA A 1 74 ? 14.347 3.684 -0.265 1.00 77.25 74 ALA A C 1
ATOM 545 O O . ALA A 1 74 ? 15.430 3.284 0.156 1.00 77.25 74 ALA A O 1
ATOM 546 N N . THR A 1 75 ? 14.093 3.801 -1.568 1.00 75.50 75 THR A N 1
ATOM 547 C CA . THR A 1 75 ? 15.117 3.481 -2.570 1.00 75.50 75 THR A CA 1
ATOM 548 C C . THR A 1 75 ? 16.211 4.547 -2.628 1.00 75.50 75 THR A C 1
ATOM 550 O O . THR A 1 75 ? 17.316 4.261 -3.076 1.00 75.50 75 THR A O 1
ATOM 553 N N . GLY A 1 76 ? 15.914 5.776 -2.187 1.00 75.62 76 GLY A N 1
ATOM 554 C CA . GLY A 1 76 ? 16.808 6.929 -2.315 1.00 75.62 76 GLY A CA 1
ATOM 555 C C . GLY A 1 76 ? 16.948 7.470 -3.745 1.00 75.62 76 GLY A C 1
ATOM 556 O O . GLY A 1 76 ? 17.630 8.478 -3.936 1.00 75.62 76 GLY A O 1
ATOM 557 N N . ASP A 1 77 ? 16.283 6.840 -4.714 1.00 81.50 77 ASP A N 1
ATOM 558 C CA . ASP A 1 77 ? 16.284 7.203 -6.131 1.00 81.50 77 ASP A CA 1
ATOM 559 C C . ASP A 1 77 ? 15.075 8.099 -6.466 1.00 81.50 77 ASP A C 1
ATOM 561 O O . ASP A 1 77 ? 14.068 8.143 -5.747 1.00 81.50 77 ASP A O 1
ATOM 565 N N . THR A 1 78 ? 15.141 8.822 -7.585 1.00 85.62 78 THR A N 1
ATOM 566 C CA . THR A 1 78 ? 13.953 9.507 -8.114 1.00 85.62 78 THR A CA 1
ATOM 567 C C . THR A 1 78 ? 12.967 8.504 -8.714 1.00 85.62 78 THR A C 1
ATOM 569 O O . THR A 1 78 ? 13.337 7.420 -9.157 1.00 85.62 78 THR A O 1
ATOM 572 N N . VAL A 1 79 ? 11.681 8.866 -8.762 1.00 83.31 79 VAL A N 1
ATOM 573 C CA . VAL A 1 79 ? 10.649 7.995 -9.354 1.00 83.31 79 VAL A CA 1
ATOM 574 C C . VAL A 1 79 ? 10.951 7.714 -10.824 1.00 83.31 79 VAL A C 1
ATOM 576 O O . VAL A 1 79 ? 10.695 6.618 -11.306 1.00 83.31 79 VAL A O 1
ATOM 579 N N . GLU A 1 80 ? 11.491 8.699 -11.535 1.00 85.56 80 GLU A N 1
ATOM 580 C CA . GLU A 1 80 ? 11.883 8.582 -12.934 1.00 85.56 80 GLU A CA 1
ATOM 581 C C . GLU A 1 80 ? 13.000 7.546 -13.120 1.00 85.56 80 GLU A C 1
ATOM 583 O O . GLU A 1 80 ? 12.824 6.621 -13.905 1.00 85.56 80 GLU A O 1
ATOM 588 N N . GLU A 1 81 ? 14.085 7.630 -12.344 1.00 84.88 81 GLU A N 1
ATOM 589 C CA . GLU A 1 81 ? 15.187 6.649 -12.386 1.00 84.88 81 GLU A CA 1
ATOM 590 C C . GLU A 1 81 ? 14.705 5.235 -12.043 1.00 84.88 81 GLU A C 1
ATOM 592 O O . GLU A 1 81 ? 15.123 4.249 -12.648 1.00 84.88 81 GLU A O 1
ATOM 597 N N . LEU A 1 82 ? 13.790 5.129 -11.081 1.00 81.50 82 LEU A N 1
ATOM 598 C CA . LEU A 1 82 ? 13.186 3.860 -10.704 1.00 81.50 82 LEU A CA 1
ATOM 599 C C . LEU A 1 82 ? 12.339 3.255 -11.826 1.00 81.50 82 LEU A C 1
ATOM 601 O O . LEU A 1 82 ? 12.421 2.054 -12.076 1.00 81.50 82 LEU A O 1
ATOM 605 N N . LEU A 1 83 ? 11.520 4.067 -12.495 1.00 82.75 83 LEU A N 1
ATOM 606 C CA . LEU A 1 83 ? 10.707 3.612 -13.621 1.00 82.75 83 LEU A CA 1
ATOM 607 C C . LEU A 1 83 ? 11.585 3.190 -14.802 1.00 82.75 83 LEU A C 1
ATOM 609 O O . LEU A 1 83 ? 11.344 2.127 -15.364 1.00 82.75 83 LEU A O 1
ATOM 613 N N . GLU A 1 84 ? 12.626 3.962 -15.122 1.00 82.56 84 GLU A N 1
ATOM 614 C CA . GLU A 1 84 ? 13.592 3.623 -16.176 1.00 82.56 84 GLU A CA 1
ATOM 615 C C . GLU A 1 84 ? 14.250 2.261 -15.914 1.00 82.56 84 GLU A C 1
ATOM 617 O O . GLU A 1 84 ? 14.276 1.403 -16.795 1.00 82.56 84 GLU A O 1
ATOM 622 N N . ARG A 1 85 ? 14.697 2.006 -14.678 1.00 77.38 85 ARG A N 1
ATOM 623 C CA . ARG A 1 85 ? 15.296 0.716 -14.296 1.00 77.38 85 ARG A CA 1
ATOM 624 C C . ARG A 1 85 ? 14.337 -0.463 -14.460 1.00 77.38 85 ARG A C 1
ATOM 626 O O . ARG A 1 85 ? 14.744 -1.518 -14.938 1.00 77.38 85 ARG A O 1
ATOM 633 N N . LEU A 1 86 ? 13.072 -0.300 -14.073 1.00 71.44 86 LEU A N 1
ATOM 634 C CA . LEU A 1 86 ? 12.075 -1.367 -14.208 1.00 71.44 86 LEU A CA 1
ATOM 635 C C . LEU A 1 86 ? 11.686 -1.625 -15.671 1.00 71.44 86 LEU A C 1
ATOM 637 O O . LEU A 1 86 ? 11.323 -2.751 -16.006 1.00 71.44 86 LEU A O 1
ATOM 641 N N . GLU A 1 87 ? 11.769 -0.613 -16.539 1.00 68.88 87 GLU A N 1
ATOM 642 C CA . GLU A 1 87 ? 11.565 -0.760 -17.986 1.00 68.88 87 GLU A CA 1
ATOM 643 C C . GLU A 1 87 ? 12.738 -1.486 -18.672 1.00 68.88 87 GLU A C 1
ATOM 645 O O . GLU A 1 87 ? 12.526 -2.211 -19.649 1.00 68.88 87 GLU A O 1
ATOM 650 N N . GLU A 1 88 ? 13.966 -1.341 -18.159 1.00 71.19 88 GLU A N 1
ATOM 651 C CA . GLU A 1 88 ? 15.152 -2.052 -18.659 1.00 71.19 88 GLU A CA 1
ATOM 652 C C . GLU A 1 88 ? 15.141 -3.557 -18.331 1.00 71.19 88 GLU A C 1
ATOM 654 O O . GLU A 1 88 ? 15.599 -4.363 -19.147 1.00 71.19 88 GLU A O 1
ATOM 659 N N . ASP A 1 89 ? 14.581 -3.951 -17.181 1.00 62.53 89 ASP A N 1
ATOM 660 C CA . ASP A 1 89 ? 14.541 -5.348 -16.714 1.00 62.53 89 ASP A CA 1
ATOM 661 C C . ASP A 1 89 ? 13.568 -6.252 -17.508 1.00 62.53 89 ASP A C 1
ATOM 663 O O . ASP A 1 89 ? 13.615 -7.483 -17.400 1.00 62.53 89 ASP A O 1
ATOM 667 N N . GLY A 1 90 ? 12.729 -5.682 -18.378 1.00 57.66 90 GLY A N 1
ATOM 668 C CA . GLY A 1 90 ? 11.933 -6.427 -19.353 1.00 57.66 90 GLY A CA 1
ATOM 669 C C . GLY A 1 90 ? 10.768 -5.608 -19.910 1.00 57.66 90 GLY A C 1
ATOM 670 O O . GLY A 1 90 ? 10.206 -4.778 -19.196 1.00 57.66 90 GLY A O 1
ATOM 671 N N . PRO A 1 91 ? 10.357 -5.831 -21.175 1.00 52.12 91 PRO A N 1
ATOM 672 C CA . PRO A 1 91 ? 9.246 -5.087 -21.749 1.00 52.12 91 PRO A CA 1
ATOM 673 C C . PRO A 1 91 ? 7.979 -5.351 -20.933 1.00 52.12 91 PRO A C 1
ATOM 675 O O . PRO A 1 91 ? 7.587 -6.504 -20.741 1.00 52.12 91 PRO A O 1
ATOM 678 N N . MET A 1 92 ? 7.323 -4.277 -20.484 1.00 58.66 92 MET A N 1
ATOM 679 C CA . MET A 1 92 ? 5.924 -4.342 -20.071 1.00 58.66 92 MET A CA 1
ATOM 680 C C . MET A 1 92 ? 5.154 -4.962 -21.240 1.00 58.66 92 MET A C 1
ATOM 682 O O . MET A 1 92 ? 5.077 -4.343 -22.298 1.00 58.66 92 MET A O 1
ATOM 686 N N . ASP A 1 93 ? 4.638 -6.184 -21.102 1.00 51.97 93 ASP A N 1
ATOM 687 C CA . ASP A 1 93 ? 3.780 -6.750 -22.143 1.00 51.97 93 ASP A CA 1
ATOM 688 C C . ASP A 1 93 ? 2.624 -5.759 -22.366 1.00 51.97 93 ASP A C 1
ATOM 690 O O . ASP A 1 93 ? 1.953 -5.355 -21.410 1.00 51.97 93 ASP A O 1
ATOM 694 N N . ASP A 1 94 ? 2.444 -5.302 -23.609 1.00 44.69 94 ASP A N 1
ATOM 695 C CA . ASP A 1 94 ? 1.653 -4.120 -24.009 1.00 44.69 94 ASP A CA 1
ATOM 696 C C . ASP A 1 94 ? 0.134 -4.241 -23.706 1.00 44.69 94 ASP A C 1
ATOM 698 O O . ASP A 1 94 ? -0.687 -3.415 -24.118 1.00 44.69 94 ASP A O 1
ATOM 702 N N . GLY A 1 95 ? -0.278 -5.272 -22.970 1.00 50.00 95 GLY A N 1
ATOM 703 C CA . GLY A 1 95 ? -1.648 -5.618 -22.624 1.00 50.00 95 GLY A CA 1
ATOM 704 C C . GLY A 1 95 ? -2.026 -5.319 -21.173 1.00 50.00 95 GLY A C 1
ATOM 705 O O . GLY A 1 95 ? -2.348 -6.225 -20.417 1.00 50.00 95 GLY A O 1
ATOM 706 N N . ALA A 1 96 ? -2.110 -4.038 -20.819 1.00 56.06 96 ALA A N 1
ATOM 707 C CA . ALA A 1 96 ? -3.052 -3.522 -19.814 1.00 56.06 96 ALA A CA 1
ATOM 708 C C . ALA A 1 96 ? -2.843 -3.678 -18.278 1.00 56.06 96 ALA A C 1
ATOM 710 O O . ALA A 1 96 ? -3.827 -3.447 -17.572 1.00 56.06 96 ALA A O 1
ATOM 711 N N . PRO A 1 97 ? -1.656 -3.919 -17.677 1.00 68.31 97 PRO A N 1
ATOM 712 C CA . PRO A 1 97 ? -1.575 -3.919 -16.208 1.00 68.31 97 PRO A CA 1
ATOM 713 C C . PRO A 1 97 ? -1.513 -2.507 -15.580 1.00 68.31 97 PRO A C 1
ATOM 715 O O . PRO A 1 97 ? -1.848 -2.336 -14.412 1.00 68.31 97 PRO A O 1
ATOM 718 N N . LEU A 1 98 ? -1.145 -1.468 -16.347 1.00 81.56 98 LEU A N 1
ATOM 719 C CA . LEU A 1 98 ? -1.042 -0.073 -15.866 1.00 81.56 98 LEU A CA 1
ATOM 720 C C . LEU A 1 98 ? -2.029 0.896 -16.536 1.00 81.56 98 LEU A C 1
ATOM 722 O O . LEU A 1 98 ? -1.890 2.119 -16.424 1.00 81.56 98 LEU A O 1
ATOM 726 N N . THR A 1 99 ? -3.001 0.388 -17.298 1.00 83.12 99 THR A N 1
ATOM 727 C CA . THR A 1 99 ? -3.935 1.245 -18.036 1.00 83.12 99 THR A CA 1
ATOM 728 C C . THR A 1 99 ? -4.730 2.130 -17.077 1.00 83.12 99 THR A C 1
ATOM 730 O O . THR A 1 99 ? -5.445 1.652 -16.203 1.00 83.12 99 THR A O 1
ATOM 733 N N . GLY A 1 100 ? -4.632 3.447 -17.271 1.00 85.62 100 GLY A N 1
ATOM 734 C CA . GLY A 1 100 ? -5.304 4.433 -16.423 1.00 85.62 100 GLY A CA 1
ATOM 735 C C . GLY A 1 100 ? -4.525 4.843 -15.171 1.00 85.62 100 GLY A C 1
ATOM 736 O O . GLY A 1 100 ? -5.001 5.729 -14.469 1.00 85.62 100 GLY A O 1
ATOM 737 N N . ILE A 1 101 ? -3.340 4.269 -14.923 1.00 91.31 101 ILE A N 1
ATOM 738 C CA . ILE A 1 101 ? -2.403 4.725 -13.887 1.00 91.31 101 ILE A CA 1
ATOM 739 C C . ILE A 1 101 ? -1.410 5.699 -14.536 1.00 91.31 101 ILE A C 1
ATOM 741 O O . ILE A 1 101 ? -0.512 5.302 -15.284 1.00 91.31 101 ILE A O 1
ATOM 745 N N . VAL A 1 102 ? -1.615 6.989 -14.295 1.00 90.50 102 VAL A N 1
ATOM 746 C CA . VAL A 1 102 ? -0.872 8.113 -14.883 1.00 90.50 102 VAL A CA 1
ATOM 747 C C . VAL A 1 102 ? 0.221 8.610 -13.940 1.00 90.50 102 VAL A C 1
ATOM 749 O O . VAL A 1 102 ? 1.305 8.965 -14.395 1.00 90.50 102 VAL A O 1
ATOM 752 N N . SER A 1 103 ? -0.032 8.637 -12.631 1.00 92.69 103 SER A N 1
ATOM 753 C CA . SER A 1 103 ? 0.948 9.120 -11.657 1.00 92.69 103 SER A CA 1
ATOM 754 C C . SER A 1 103 ? 2.172 8.208 -11.624 1.00 92.69 103 SER A C 1
ATOM 756 O O . SER A 1 103 ? 2.040 7.015 -11.354 1.00 92.69 103 SER A O 1
ATOM 758 N N . HIS A 1 104 ? 3.368 8.770 -11.832 1.00 91.56 104 HIS A N 1
ATOM 759 C CA . HIS A 1 104 ? 4.629 8.017 -11.823 1.00 91.56 104 HIS A CA 1
ATOM 760 C C . HIS A 1 104 ? 4.810 7.212 -10.529 1.00 91.56 104 HIS A C 1
ATOM 762 O O . HIS A 1 104 ? 5.149 6.035 -10.573 1.00 91.56 104 HIS A O 1
ATOM 768 N N . ARG A 1 105 ? 4.477 7.803 -9.372 1.00 91.06 105 ARG A N 1
ATOM 769 C CA . ARG A 1 105 ? 4.559 7.115 -8.070 1.00 91.06 105 ARG A CA 1
ATOM 770 C C . ARG A 1 105 ? 3.617 5.915 -7.985 1.00 91.06 105 ARG A C 1
ATOM 772 O O . ARG A 1 105 ? 4.014 4.848 -7.533 1.00 91.06 105 ARG A O 1
ATOM 779 N N . ARG A 1 106 ? 2.375 6.074 -8.453 1.00 93.31 106 ARG A N 1
ATOM 780 C CA . ARG A 1 106 ? 1.389 4.980 -8.481 1.00 93.31 106 ARG A CA 1
ATOM 781 C C . ARG A 1 106 ? 1.797 3.895 -9.473 1.00 93.31 106 ARG A C 1
ATOM 783 O O . ARG A 1 106 ? 1.604 2.722 -9.181 1.00 93.31 106 ARG A O 1
ATOM 790 N N . ARG A 1 107 ? 2.381 4.274 -10.617 1.00 91.00 107 ARG A N 1
ATOM 791 C CA . ARG A 1 107 ? 2.941 3.326 -11.593 1.00 91.00 107 ARG A CA 1
ATOM 792 C C . ARG A 1 107 ? 4.085 2.525 -10.990 1.00 91.00 107 ARG A C 1
ATOM 794 O O . ARG A 1 107 ? 4.097 1.316 -11.160 1.00 91.00 107 ARG A O 1
ATOM 801 N N . PHE A 1 108 ? 4.987 3.173 -10.257 1.00 88.25 108 PHE A N 1
ATOM 802 C CA . PHE A 1 108 ? 6.083 2.484 -9.585 1.00 88.25 108 PHE A CA 1
ATOM 803 C C . PHE A 1 108 ? 5.565 1.450 -8.577 1.00 88.25 108 PHE A C 1
ATOM 805 O O . PHE A 1 108 ? 5.913 0.279 -8.676 1.00 88.25 108 PHE A O 1
ATOM 812 N N . LEU A 1 109 ? 4.643 1.840 -7.686 1.00 90.62 109 LEU A N 1
ATOM 813 C CA . LEU A 1 109 ? 4.012 0.894 -6.758 1.00 90.62 109 LEU A CA 1
ATOM 814 C C . LEU A 1 109 ? 3.306 -0.258 -7.495 1.00 90.62 109 LEU A C 1
ATOM 816 O O . LEU A 1 109 ? 3.451 -1.413 -7.111 1.00 90.62 109 LEU A O 1
ATOM 820 N N . ALA A 1 110 ? 2.558 0.039 -8.560 1.00 91.31 110 ALA A N 1
ATOM 821 C CA . ALA A 1 110 ? 1.882 -0.978 -9.360 1.00 91.31 110 ALA A CA 1
ATOM 822 C C . ALA A 1 110 ? 2.863 -1.986 -9.978 1.00 91.31 110 ALA A C 1
ATOM 824 O O . ALA A 1 110 ? 2.602 -3.185 -9.936 1.00 91.31 110 ALA A O 1
ATOM 825 N N . LEU A 1 111 ? 3.989 -1.514 -10.518 1.00 87.25 111 LEU A N 1
ATOM 826 C CA . LEU A 1 111 ? 5.039 -2.367 -11.076 1.00 87.25 111 LEU A CA 1
ATOM 827 C C . LEU A 1 111 ? 5.654 -3.276 -10.009 1.00 87.25 111 LEU A C 1
ATOM 829 O O . LEU A 1 111 ? 5.806 -4.470 -10.250 1.00 87.25 111 LEU A O 1
ATOM 833 N N . LEU A 1 112 ? 5.925 -2.757 -8.811 1.00 85.94 112 LEU A N 1
ATOM 834 C CA . LEU A 1 112 ? 6.398 -3.594 -7.707 1.00 85.94 112 LEU A CA 1
ATOM 835 C C . LEU A 1 112 ? 5.374 -4.674 -7.346 1.00 85.94 112 LEU A C 1
ATOM 837 O O . LEU A 1 112 ? 5.728 -5.842 -7.266 1.00 85.94 112 LEU A O 1
ATOM 841 N N . LEU A 1 113 ? 4.090 -4.325 -7.209 1.00 88.75 113 LEU A N 1
ATOM 842 C CA . LEU A 1 113 ? 3.027 -5.302 -6.924 1.00 88.75 113 LEU A CA 1
ATOM 843 C C . LEU A 1 113 ? 2.879 -6.370 -8.022 1.00 88.75 113 LEU A C 1
ATOM 845 O O . LEU A 1 113 ? 2.466 -7.491 -7.740 1.00 88.75 113 LEU A O 1
ATOM 849 N N . LEU A 1 114 ? 3.222 -6.031 -9.266 1.00 87.19 114 LEU A N 1
ATOM 850 C CA . LEU A 1 114 ? 3.274 -6.954 -10.404 1.00 87.19 114 LEU A CA 1
ATOM 851 C C . LEU A 1 114 ? 4.537 -7.837 -10.414 1.00 87.19 114 LEU A C 1
ATOM 853 O O . LEU A 1 114 ? 4.664 -8.700 -11.281 1.00 87.19 114 LEU A O 1
ATOM 857 N N . GLY A 1 115 ? 5.460 -7.634 -9.473 1.00 82.12 115 GLY A N 1
ATOM 858 C CA . GLY A 1 115 ? 6.700 -8.394 -9.342 1.00 82.12 115 GLY A CA 1
ATOM 859 C C . GLY A 1 115 ? 7.864 -7.872 -10.190 1.00 82.12 115 GLY A C 1
ATOM 860 O O . GLY A 1 115 ? 8.849 -8.585 -10.395 1.00 82.12 115 GLY A O 1
ATOM 861 N N . PHE A 1 116 ? 7.781 -6.642 -10.708 1.00 80.06 116 PHE A N 1
ATOM 862 C CA . PHE A 1 116 ? 8.940 -5.995 -11.323 1.00 80.06 116 PHE A CA 1
ATOM 863 C C . PHE A 1 116 ? 9.927 -5.596 -10.216 1.00 80.06 116 PHE A C 1
ATOM 865 O O . PHE A 1 116 ? 9.524 -5.059 -9.188 1.00 80.06 116 PHE A O 1
ATOM 872 N N . GLY A 1 117 ? 11.216 -5.888 -10.399 1.00 73.69 117 GLY A N 1
ATOM 873 C CA . GLY A 1 117 ? 12.237 -5.743 -9.349 1.00 73.69 117 GLY A CA 1
ATOM 874 C C . GLY A 1 117 ? 12.363 -6.951 -8.405 1.00 73.69 117 GLY A C 1
ATOM 875 O O . GLY A 1 117 ? 13.325 -7.027 -7.646 1.00 73.69 117 GLY A O 1
ATOM 876 N N . GLY A 1 118 ? 11.453 -7.929 -8.488 1.00 77.00 118 GLY A N 1
ATOM 877 C CA . GLY A 1 118 ? 11.524 -9.195 -7.753 1.00 77.00 118 GLY A CA 1
ATOM 878 C C . GLY A 1 118 ? 10.148 -9.854 -7.592 1.00 77.00 118 GLY A C 1
ATOM 879 O O . GLY A 1 118 ? 9.148 -9.142 -7.565 1.00 77.00 118 GLY A O 1
ATOM 880 N N . PRO A 1 119 ? 10.056 -11.195 -7.471 1.00 81.94 119 PRO A N 1
ATOM 881 C CA . PRO A 1 119 ? 8.779 -11.873 -7.259 1.00 81.94 119 PRO A CA 1
ATOM 882 C C . PRO A 1 119 ? 8.057 -11.338 -6.017 1.00 81.94 119 PRO A C 1
ATOM 884 O O . PRO A 1 119 ? 8.653 -11.255 -4.945 1.00 81.94 119 PRO A O 1
ATOM 887 N N . MET A 1 120 ? 6.781 -10.994 -6.176 1.00 86.81 120 MET A N 1
ATOM 888 C CA . MET A 1 120 ? 5.908 -10.500 -5.113 1.00 86.81 120 MET A CA 1
ATOM 889 C C . MET A 1 120 ? 4.651 -11.363 -5.050 1.00 86.81 120 MET A C 1
ATOM 891 O O . MET A 1 120 ? 4.014 -11.620 -6.074 1.00 86.81 120 MET A O 1
ATOM 895 N N . GLU A 1 121 ? 4.271 -11.779 -3.846 1.00 89.12 121 GLU A N 1
ATOM 896 C CA . GLU A 1 121 ? 3.034 -12.509 -3.592 1.00 89.12 121 GLU A CA 1
ATOM 897 C C . GLU A 1 121 ? 2.001 -11.590 -2.932 1.00 89.12 121 GLU A C 1
ATOM 899 O O . GLU A 1 121 ? 2.263 -10.951 -1.913 1.00 89.12 121 GLU A O 1
ATOM 904 N N . MET A 1 122 ? 0.790 -11.555 -3.495 1.00 90.94 122 MET A N 1
ATOM 905 C CA . MET A 1 122 ? -0.367 -10.939 -2.847 1.00 90.94 122 MET A CA 1
ATOM 906 C C . MET A 1 122 ? -0.965 -11.913 -1.836 1.00 90.94 122 MET A C 1
ATOM 908 O O . MET A 1 122 ? -1.614 -12.895 -2.203 1.00 90.94 122 MET A O 1
ATOM 912 N N . ILE A 1 123 ? -0.817 -11.608 -0.554 1.00 90.62 123 ILE A N 1
ATOM 913 C CA . ILE A 1 123 ? -1.348 -12.434 0.524 1.00 90.62 123 ILE A CA 1
ATOM 914 C C . ILE A 1 123 ? -2.821 -12.073 0.710 1.00 90.62 123 ILE A C 1
ATOM 916 O O . ILE A 1 123 ? -3.163 -11.004 1.205 1.00 90.62 123 ILE A O 1
ATOM 920 N N . THR A 1 124 ? -3.730 -12.955 0.291 1.00 87.56 124 THR A N 1
ATOM 921 C CA . THR A 1 124 ? -5.186 -12.722 0.400 1.00 87.56 124 THR A CA 1
ATOM 922 C C . THR A 1 124 ? -5.840 -13.460 1.567 1.00 87.56 124 THR A C 1
ATOM 924 O O . THR A 1 124 ? -7.024 -13.267 1.842 1.00 87.56 124 THR A O 1
ATOM 927 N N . ALA A 1 125 ? -5.098 -14.344 2.230 1.00 85.69 125 ALA A N 1
ATOM 928 C CA . ALA A 1 125 ? -5.550 -15.127 3.370 1.00 85.69 125 ALA A CA 1
ATOM 929 C C . ALA A 1 125 ? -4.363 -15.444 4.280 1.00 85.69 125 ALA A C 1
ATOM 931 O O . ALA A 1 125 ? -3.230 -15.477 3.815 1.00 85.69 125 ALA A O 1
ATOM 932 N N . ARG A 1 126 ? -4.644 -15.747 5.553 1.00 86.12 126 ARG A N 1
ATOM 933 C CA . ARG A 1 126 ? -3.625 -16.122 6.549 1.00 86.12 126 ARG A CA 1
ATOM 934 C C . ARG A 1 126 ? -2.521 -15.072 6.707 1.00 86.12 126 ARG A C 1
ATOM 936 O O . ARG A 1 126 ? -1.348 -15.413 6.813 1.00 86.12 126 ARG A O 1
ATOM 943 N N . PHE A 1 127 ? -2.908 -13.797 6.712 1.00 86.00 127 PHE A N 1
ATOM 944 C CA . PHE A 1 127 ? -1.996 -12.662 6.866 1.00 86.00 127 PHE A CA 1
ATOM 945 C C . PHE A 1 127 ? -1.076 -12.808 8.086 1.00 86.00 127 PHE A C 1
ATOM 947 O O . PHE A 1 127 ? 0.073 -12.399 8.039 1.00 86.00 127 PHE A O 1
ATOM 954 N N . GLU A 1 128 ? -1.558 -13.448 9.154 1.00 83.62 128 GLU A N 1
ATOM 955 C CA . GLU A 1 128 ? -0.806 -13.732 10.378 1.00 83.62 128 GLU A CA 1
ATOM 956 C C . GLU A 1 128 ? 0.406 -14.661 10.186 1.00 83.62 128 GLU A C 1
ATOM 958 O O . GLU A 1 128 ? 1.216 -14.803 11.096 1.00 83.62 128 GLU A O 1
ATOM 963 N N . GLN A 1 129 ? 0.515 -15.334 9.037 1.00 86.19 129 GLN A N 1
ATOM 964 C CA . GLN A 1 129 ? 1.632 -16.227 8.709 1.00 86.19 129 GLN A CA 1
ATOM 965 C C . GLN A 1 129 ? 2.733 -15.518 7.922 1.00 86.19 129 GLN A C 1
ATOM 967 O O . GLN A 1 129 ? 3.785 -16.115 7.694 1.00 86.19 129 GLN A O 1
ATOM 972 N N . ASP A 1 130 ? 2.500 -14.270 7.511 1.00 86.12 130 ASP A N 1
ATOM 973 C CA . ASP A 1 130 ? 3.513 -13.473 6.840 1.00 86.12 130 ASP A CA 1
ATOM 974 C C . ASP A 1 130 ? 4.678 -13.164 7.799 1.00 86.12 130 ASP A C 1
ATOM 976 O O . ASP A 1 130 ? 4.443 -12.651 8.900 1.00 86.12 130 ASP A O 1
ATOM 980 N N . PRO A 1 131 ? 5.932 -13.457 7.413 1.00 81.31 131 PRO A N 1
ATOM 981 C CA . PRO A 1 131 ? 7.079 -13.328 8.307 1.00 81.31 131 PRO A CA 1
ATOM 982 C C . PRO A 1 131 ? 7.488 -11.877 8.596 1.00 81.31 131 PRO A C 1
ATOM 984 O O . PRO A 1 131 ? 8.285 -11.659 9.509 1.00 81.31 131 PRO A O 1
ATOM 987 N N . TYR A 1 132 ? 6.977 -10.896 7.847 1.00 82.69 132 TYR A N 1
ATOM 988 C CA . TYR A 1 132 ? 7.385 -9.494 7.954 1.00 82.69 132 TYR A CA 1
ATOM 989 C C . TYR A 1 132 ? 6.354 -8.651 8.701 1.00 82.69 132 TYR A C 1
ATOM 991 O O . TYR A 1 132 ? 6.674 -7.931 9.646 1.00 82.69 132 TYR A O 1
ATOM 999 N N . LEU A 1 133 ? 5.102 -8.743 8.265 1.00 83.50 133 LEU A N 1
ATOM 1000 C CA . LEU A 1 133 ? 3.992 -7.893 8.670 1.00 83.50 133 LEU A CA 1
ATOM 1001 C C . LEU A 1 133 ? 2.874 -8.671 9.371 1.00 83.50 133 LEU A C 1
ATOM 1003 O O . LEU A 1 133 ? 1.961 -8.040 9.904 1.00 83.50 133 LEU A O 1
ATOM 1007 N N . GLY A 1 134 ? 2.935 -10.006 9.437 1.00 80.69 134 GLY A N 1
ATOM 1008 C CA . GLY A 1 134 ? 1.898 -10.817 10.0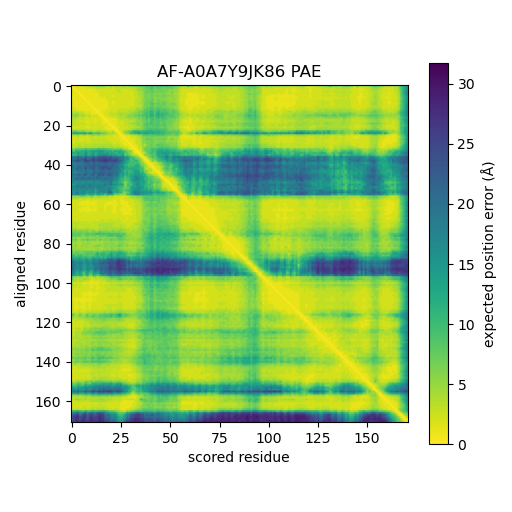84 1.00 80.69 134 GLY A CA 1
ATOM 1009 C C . GLY A 1 134 ? 1.670 -10.453 11.555 1.00 80.69 134 GLY A C 1
ATOM 1010 O O . GLY A 1 134 ? 0.526 -10.378 12.010 1.00 80.69 134 GLY A O 1
ATOM 1011 N N . ASP A 1 135 ? 2.742 -10.105 12.270 1.00 79.00 135 ASP A N 1
ATOM 1012 C CA . ASP A 1 135 ? 2.690 -9.669 13.670 1.00 79.00 135 ASP A CA 1
ATOM 1013 C C . ASP A 1 135 ? 2.081 -8.268 13.862 1.00 79.00 135 ASP A C 1
ATOM 1015 O O . ASP A 1 135 ? 1.667 -7.942 14.976 1.00 79.00 135 ASP A O 1
ATOM 1019 N N . ALA A 1 136 ? 1.958 -7.452 12.807 1.00 76.56 136 ALA A N 1
ATOM 1020 C CA . ALA A 1 136 ? 1.414 -6.095 12.914 1.00 76.56 136 ALA A CA 1
ATOM 1021 C C . ALA A 1 136 ? -0.032 -6.082 13.446 1.00 76.56 136 ALA A C 1
ATOM 1023 O O . ALA A 1 136 ? -0.437 -5.139 14.121 1.00 76.56 136 ALA A O 1
ATOM 1024 N N . LEU A 1 137 ? -0.808 -7.143 13.192 1.00 77.19 137 LEU A N 1
ATOM 1025 C CA . LEU A 1 137 ? -2.169 -7.285 13.720 1.00 77.19 137 LEU A CA 1
ATOM 1026 C C . LEU A 1 137 ? -2.206 -7.586 15.223 1.00 77.1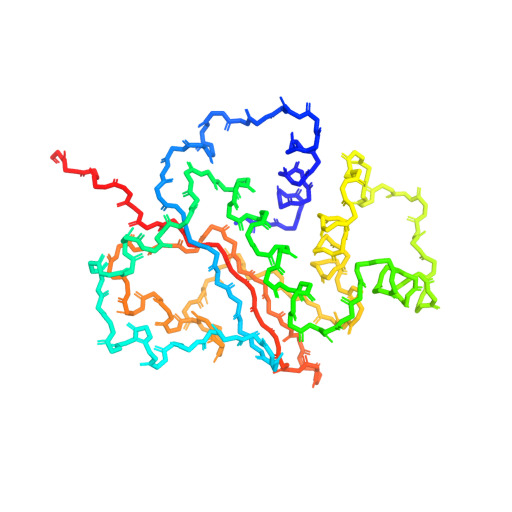9 137 LEU A C 1
ATOM 1028 O O . LEU A 1 137 ? -3.176 -7.232 15.892 1.00 77.19 137 LEU A O 1
ATOM 1032 N N . THR A 1 138 ? -1.167 -8.221 15.770 1.00 75.50 138 THR A N 1
ATOM 1033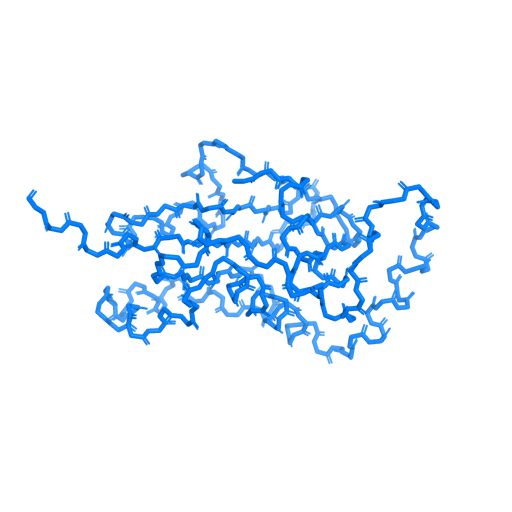 C CA . THR A 1 138 ? -1.069 -8.491 17.214 1.00 75.50 138 THR A CA 1
ATOM 1034 C C . THR A 1 138 ? -0.962 -7.188 17.999 1.00 75.50 138 THR A C 1
ATOM 1036 O O . THR A 1 138 ? -1.555 -7.050 19.070 1.00 75.50 138 THR A O 1
ATOM 1039 N N . ASP A 1 139 ? -0.252 -6.214 17.435 1.00 71.69 139 ASP A N 1
ATOM 1040 C CA . ASP A 1 139 ? -0.031 -4.908 18.051 1.00 71.69 139 ASP A CA 1
ATOM 1041 C C . ASP A 1 139 ? -1.233 -3.955 17.859 1.00 71.69 139 ASP A C 1
ATOM 1043 O O . ASP A 1 139 ? -1.312 -2.910 18.507 1.00 71.69 139 ASP A O 1
ATOM 1047 N N . LEU A 1 140 ? -2.208 -4.333 17.017 1.00 74.62 140 LEU A N 1
ATOM 1048 C CA . LEU A 1 140 ? -3.360 -3.512 16.624 1.00 74.62 140 LEU A CA 1
ATOM 1049 C C . LEU A 1 140 ? -4.678 -4.287 16.737 1.00 74.62 140 LEU A C 1
ATOM 1051 O O . LEU A 1 140 ? -5.250 -4.724 15.731 1.00 74.62 140 LEU A O 1
ATOM 1055 N N . PRO A 1 141 ? -5.209 -4.440 17.960 1.00 71.88 141 PRO A N 1
ATOM 1056 C CA . PRO A 1 141 ? -6.447 -5.170 18.176 1.00 71.88 141 PRO A CA 1
ATOM 1057 C C . PRO A 1 141 ? -7.601 -4.560 17.370 1.00 71.88 141 PRO A C 1
ATOM 1059 O O . PRO A 1 141 ? -7.938 -3.391 17.539 1.00 71.88 141 PRO A O 1
ATOM 1062 N N . GLY A 1 142 ? -8.230 -5.368 16.514 1.00 79.81 142 GLY A N 1
ATOM 1063 C CA . GLY A 1 142 ? -9.357 -4.947 15.673 1.00 79.81 142 GLY A CA 1
ATOM 1064 C C . GLY A 1 142 ? -8.970 -4.407 14.294 1.00 79.81 142 GLY A C 1
ATOM 1065 O O . GLY A 1 142 ? -9.857 -4.252 13.454 1.00 79.81 142 GLY A O 1
ATOM 1066 N N . ALA A 1 143 ? -7.678 -4.193 14.027 1.00 84.38 143 ALA A N 1
ATOM 1067 C CA . ALA A 1 143 ? -7.209 -3.899 12.683 1.00 84.38 143 ALA A CA 1
ATOM 1068 C C . ALA A 1 143 ? -7.268 -5.144 11.785 1.00 84.38 143 ALA A C 1
ATOM 1070 O O . ALA A 1 143 ? -7.269 -6.289 12.247 1.00 84.38 143 ALA A O 1
ATOM 1071 N N . ARG A 1 144 ? -7.306 -4.916 10.474 1.00 88.50 144 ARG A N 1
ATOM 1072 C CA . ARG A 1 144 ? -7.284 -5.971 9.456 1.00 88.50 144 ARG A CA 1
ATOM 1073 C C . ARG A 1 144 ? -6.513 -5.518 8.229 1.00 88.50 144 ARG A C 1
ATOM 1075 O O . ARG A 1 144 ? -6.624 -4.364 7.822 1.00 88.50 144 ARG A O 1
ATOM 1082 N N . PHE A 1 145 ? -5.798 -6.434 7.585 1.00 90.62 145 PHE A N 1
ATOM 1083 C CA . PHE A 1 145 ? -5.216 -6.147 6.279 1.00 90.62 145 PHE A CA 1
ATOM 1084 C C . PHE A 1 145 ? -6.310 -6.030 5.216 1.00 90.62 145 PHE A C 1
ATOM 1086 O O . PHE A 1 145 ? -7.113 -6.938 4.999 1.00 90.62 145 PHE A O 1
ATOM 1093 N N . VAL A 1 146 ? -6.320 -4.887 4.540 1.00 92.31 146 VAL A N 1
ATOM 1094 C CA . VAL A 1 146 ? -7.029 -4.667 3.277 1.00 92.31 146 VAL A CA 1
ATOM 1095 C C . VAL A 1 146 ? -6.153 -5.115 2.119 1.00 92.31 146 VAL A C 1
ATOM 1097 O O . VAL A 1 146 ? -6.670 -5.659 1.150 1.00 92.31 146 VAL A O 1
ATOM 1100 N N . LEU A 1 147 ? -4.841 -4.934 2.229 1.00 94.06 147 LEU A N 1
ATOM 1101 C CA . LEU A 1 147 ? -3.838 -5.374 1.267 1.00 94.06 147 LEU A CA 1
ATOM 1102 C C . LEU A 1 147 ? -2.610 -5.844 2.038 1.00 94.06 147 LEU A C 1
ATOM 1104 O O . LEU A 1 147 ? -2.233 -5.192 3.009 1.00 94.06 147 LEU A O 1
ATOM 1108 N N . LEU A 1 148 ? -1.999 -6.935 1.591 1.00 93.19 148 LEU A N 1
ATOM 1109 C CA . LEU A 1 148 ? -0.666 -7.352 2.002 1.00 93.19 148 LEU A CA 1
ATOM 1110 C C . LEU A 1 148 ? 0.028 -7.961 0.784 1.00 93.19 148 LEU A C 1
ATOM 1112 O O . LEU A 1 148 ? -0.550 -8.816 0.111 1.00 93.19 148 LEU A O 1
ATOM 1116 N N . ALA A 1 149 ? 1.230 -7.488 0.500 1.00 91.62 149 ALA A N 1
ATOM 1117 C CA . ALA A 1 149 ? 2.089 -7.977 -0.559 1.00 91.62 149 ALA A CA 1
ATOM 1118 C C . ALA A 1 149 ? 3.486 -8.187 0.017 1.00 91.62 149 ALA A C 1
ATOM 1120 O O . ALA A 1 149 ? 4.031 -7.264 0.620 1.00 91.62 149 ALA A O 1
ATOM 1121 N N . SER A 1 150 ? 4.063 -9.363 -0.186 1.00 89.69 150 SER A N 1
ATOM 1122 C CA . SER A 1 150 ? 5.370 -9.712 0.375 1.00 89.69 150 SER A CA 1
ATOM 1123 C C . SER A 1 150 ? 6.284 -10.268 -0.700 1.00 89.69 150 SER A C 1
ATOM 1125 O O . SER A 1 150 ? 5.832 -10.972 -1.604 1.00 89.69 150 SER A O 1
ATOM 1127 N N . ALA A 1 151 ? 7.564 -9.924 -0.615 1.00 85.12 151 ALA A N 1
ATOM 1128 C CA . ALA A 1 151 ? 8.558 -10.401 -1.557 1.00 85.12 151 ALA A CA 1
ATOM 1129 C C . ALA A 1 151 ? 8.860 -11.886 -1.333 1.00 85.12 151 ALA A C 1
ATOM 1131 O O . ALA A 1 151 ? 9.033 -12.351 -0.203 1.00 85.12 151 ALA A O 1
ATOM 1132 N N . ASP A 1 152 ? 8.943 -12.624 -2.435 1.00 77.62 152 ASP A N 1
ATOM 1133 C CA . ASP A 1 152 ? 9.150 -14.065 -2.438 1.00 77.62 152 ASP A CA 1
ATOM 1134 C C . ASP A 1 152 ? 10.655 -14.406 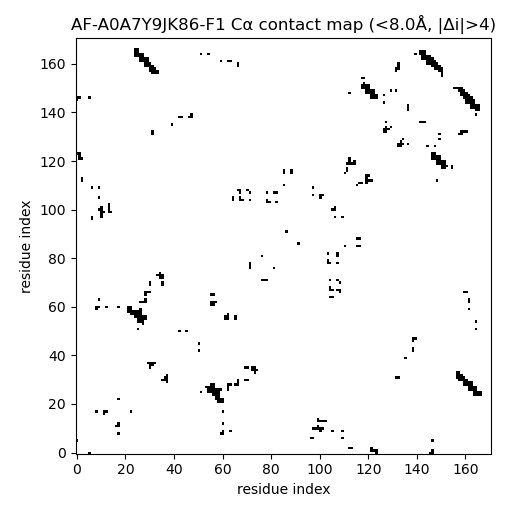-2.334 1.00 77.62 152 ASP A C 1
ATOM 1136 O O . ASP A 1 152 ? 11.512 -13.722 -2.915 1.00 77.62 152 ASP A O 1
ATOM 1140 N N . PRO A 1 153 ? 11.031 -15.497 -1.640 1.00 61.50 153 PRO A N 1
ATOM 1141 C CA . PRO A 1 153 ? 12.400 -16.004 -1.625 1.00 61.50 153 PRO A CA 1
ATOM 1142 C C . PRO A 1 153 ? 13.014 -16.166 -3.027 1.00 61.50 153 PRO A C 1
ATOM 1144 O O . PRO A 1 153 ? 12.379 -16.770 -3.891 1.00 61.50 153 PRO A O 1
ATOM 1147 N N . PRO A 1 154 ? 14.276 -15.745 -3.269 1.00 57.69 154 PRO A N 1
ATOM 1148 C CA . PRO A 1 154 ? 15.283 -15.254 -2.319 1.00 57.69 154 PRO A CA 1
ATOM 1149 C C . PRO A 1 154 ? 15.321 -13.727 -2.117 1.00 57.69 154 PRO A C 1
ATOM 1151 O O . PRO A 1 154 ? 16.178 -13.264 -1.371 1.00 57.69 154 PRO A O 1
ATOM 1154 N N . ASN A 1 155 ? 14.427 -12.950 -2.734 1.00 58.09 155 ASN A N 1
ATOM 1155 C CA . ASN A 1 155 ? 14.440 -11.478 -2.691 1.00 58.09 155 ASN A CA 1
ATOM 1156 C C . ASN A 1 155 ? 13.719 -10.937 -1.433 1.00 58.09 155 ASN A C 1
ATOM 1158 O O . ASN A 1 155 ? 12.916 -10.013 -1.502 1.00 58.09 155 ASN A O 1
ATOM 1162 N N . GLN A 1 156 ? 14.002 -11.568 -0.288 1.00 58.47 156 GLN A N 1
ATOM 1163 C CA . GLN A 1 156 ? 13.263 -11.571 0.986 1.00 58.47 156 GLN A CA 1
ATOM 1164 C C . GLN A 1 156 ? 13.338 -10.279 1.823 1.00 58.47 156 GLN A C 1
ATOM 1166 O O . GLN A 1 156 ? 13.294 -10.350 3.053 1.00 58.47 156 GLN A O 1
ATOM 1171 N N . ASP A 1 157 ? 13.450 -9.109 1.208 1.00 72.44 157 ASP A N 1
ATOM 1172 C CA . ASP A 1 157 ? 13.789 -7.895 1.958 1.00 72.44 157 ASP A CA 1
ATOM 1173 C C . ASP A 1 157 ? 12.631 -6.900 2.084 1.00 72.44 157 ASP A C 1
ATOM 1175 O O . ASP A 1 157 ? 12.812 -5.864 2.715 1.00 72.44 157 ASP A O 1
ATOM 1179 N N . PHE A 1 158 ? 11.444 -7.192 1.529 1.00 79.81 158 PHE A N 1
ATOM 1180 C CA . PHE A 1 158 ? 10.356 -6.213 1.453 1.00 79.81 158 PHE A CA 1
ATOM 1181 C C . PHE A 1 158 ? 8.958 -6.802 1.664 1.00 79.81 158 PHE A C 1
ATOM 1183 O O . PHE A 1 158 ? 8.626 -7.871 1.152 1.00 79.81 158 PHE A O 1
ATOM 1190 N N . ALA A 1 159 ? 8.106 -6.058 2.368 1.00 87.94 159 ALA A N 1
ATOM 1191 C CA . ALA A 1 159 ? 6.672 -6.317 2.438 1.00 87.94 159 ALA A CA 1
AT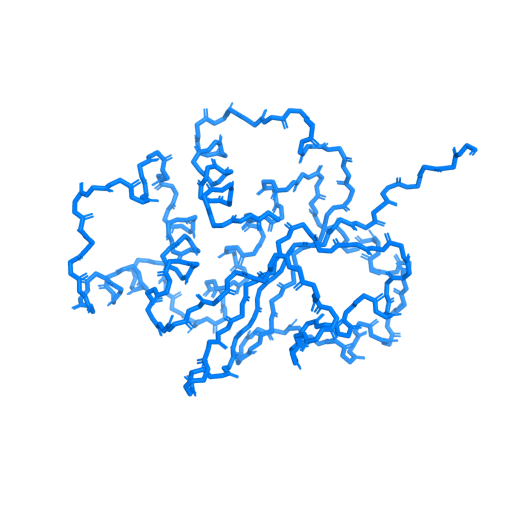OM 1192 C C . ALA A 1 159 ? 5.891 -5.010 2.578 1.00 87.94 159 ALA A C 1
ATOM 1194 O O . ALA A 1 159 ? 6.347 -4.064 3.214 1.00 87.94 159 ALA A O 1
ATOM 1195 N N . PHE A 1 160 ? 4.691 -4.959 2.018 1.00 87.69 160 PHE A N 1
ATOM 1196 C CA . PHE A 1 160 ? 3.844 -3.775 1.971 1.00 87.69 160 PHE A CA 1
ATOM 1197 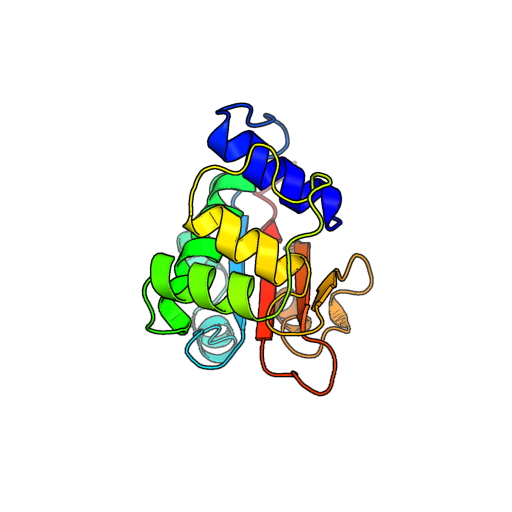C C . PHE A 1 160 ? 2.416 -4.136 2.338 1.00 87.69 160 PHE A C 1
ATOM 1199 O O . PHE A 1 160 ? 1.892 -5.159 1.908 1.00 87.69 160 PHE A O 1
ATOM 1206 N N . GLY A 1 161 ? 1.734 -3.269 3.069 1.00 90.31 161 GLY A N 1
ATOM 1207 C CA . GLY A 1 161 ? 0.373 -3.508 3.492 1.00 90.31 161 GLY A CA 1
ATOM 1208 C C . GLY A 1 161 ? -0.435 -2.237 3.669 1.00 90.31 161 GLY A C 1
ATOM 1209 O O . GLY A 1 161 ? 0.083 -1.145 3.895 1.00 90.31 161 GLY A O 1
ATOM 1210 N N . VAL A 1 162 ? -1.748 -2.410 3.591 1.00 91.50 162 VAL A N 1
ATOM 1211 C CA . VAL A 1 162 ? -2.726 -1.414 4.017 1.00 91.50 162 VAL A CA 1
ATOM 1212 C C . VAL A 1 162 ? -3.593 -2.055 5.083 1.00 91.50 162 VAL A C 1
ATOM 1214 O O . VAL A 1 162 ? -4.240 -3.074 4.835 1.00 91.50 162 VAL A O 1
ATOM 1217 N N . LEU A 1 163 ? -3.619 -1.445 6.259 1.00 89.44 163 LEU A N 1
ATOM 1218 C CA . LEU A 1 163 ? -4.454 -1.837 7.382 1.00 89.44 163 LEU A CA 1
ATOM 1219 C C . LEU A 1 163 ? -5.697 -0.950 7.428 1.00 89.44 163 LEU A C 1
ATOM 1221 O O . LEU A 1 163 ? -5.596 0.271 7.381 1.00 89.44 163 LEU A O 1
ATOM 1225 N N . ASP A 1 164 ? -6.867 -1.562 7.553 1.00 89.94 164 ASP A N 1
ATOM 1226 C CA . ASP A 1 164 ? -8.072 -0.900 8.046 1.00 89.94 164 ASP A CA 1
ATOM 1227 C C . ASP A 1 164 ? -8.063 -1.029 9.565 1.00 89.94 164 ASP A C 1
ATOM 1229 O O . ASP A 1 164 ? -8.036 -2.144 10.091 1.00 89.94 164 ASP A O 1
ATOM 1233 N N . LEU A 1 165 ? -8.054 0.103 10.266 1.00 84.31 165 LEU A N 1
ATOM 1234 C CA . LEU A 1 165 ? -7.956 0.121 11.724 1.00 84.31 165 LEU A CA 1
ATOM 1235 C C . LEU A 1 165 ? -9.304 -0.072 12.417 1.00 84.31 165 LEU A C 1
ATOM 1237 O O . LEU A 1 165 ? -9.362 -0.031 13.641 1.00 84.31 165 LEU A O 1
ATOM 1241 N N . GLY A 1 166 ? -10.383 -0.271 11.654 1.00 74.38 166 GLY A N 1
ATOM 1242 C CA . GLY A 1 166 ? -11.715 -0.428 12.208 1.00 74.38 166 GLY A CA 1
ATOM 1243 C C . GLY A 1 166 ? -12.136 0.860 12.900 1.00 74.38 166 GLY A C 1
ATOM 1244 O O . GLY A 1 166 ? -12.147 0.950 14.126 1.00 74.38 166 GLY A O 1
ATOM 1245 N N . GLY A 1 167 ? -12.485 1.883 12.114 1.00 60.25 167 GLY A N 1
ATOM 1246 C CA . GLY A 1 167 ? -13.100 3.095 12.655 1.00 60.25 167 GLY A CA 1
ATOM 1247 C C . GLY A 1 167 ? -14.261 2.708 13.572 1.00 60.25 167 GLY A C 1
ATOM 1248 O O . GLY A 1 167 ? -15.186 2.038 13.120 1.00 60.25 167 GLY A O 1
ATOM 1249 N N . GLY A 1 168 ? -14.161 3.064 14.858 1.00 47.53 168 GLY A N 1
ATOM 1250 C CA . GLY A 1 168 ? -14.996 2.561 15.949 1.00 47.53 168 GLY A CA 1
ATOM 1251 C C . GLY A 1 168 ? -16.477 2.415 15.600 1.00 47.53 168 GLY A C 1
ATOM 1252 O O . GLY A 1 168 ? -17.263 3.347 15.748 1.00 47.53 168 GLY A O 1
ATOM 1253 N N . GLY A 1 169 ? -16.868 1.206 15.205 1.00 36.66 169 GLY A N 1
ATOM 1254 C CA . GLY A 1 169 ? -18.252 0.766 15.139 1.00 36.66 169 GLY A CA 1
ATOM 1255 C C . GLY A 1 169 ? -18.722 0.366 16.528 1.00 36.66 169 GLY A C 1
ATOM 1256 O O . GLY A 1 169 ? -18.990 -0.803 16.778 1.00 36.66 169 GLY A O 1
ATOM 1257 N N . GLY A 1 170 ? -18.778 1.328 17.449 1.00 40.59 170 GLY A N 1
ATOM 1258 C CA . GLY A 1 170 ? -19.583 1.166 18.648 1.00 40.59 170 GLY A CA 1
ATOM 1259 C C . GLY A 1 170 ? -21.049 1.239 18.246 1.00 40.59 170 GLY A C 1
ATOM 1260 O O . GLY A 1 170 ? -21.506 2.319 17.874 1.00 40.59 170 GLY A O 1
ATOM 1261 N N . HIS A 1 171 ? -21.754 0.112 18.305 1.00 34.03 171 HIS A N 1
ATOM 1262 C CA . HIS A 1 171 ? -23.185 0.025 18.603 1.00 34.03 171 HIS A CA 1
ATOM 1263 C C . HIS A 1 171 ? -23.418 -1.212 19.468 1.00 34.03 171 HIS A C 1
ATOM 1265 O O . HIS A 1 171 ? -23.027 -2.316 19.029 1.00 34.03 171 HIS A O 1
#

Radius of gyration: 15.64 Å; Cα contacts (8 Å, |Δi|>4): 282; chains: 1; bounding box: 40×27×46 Å

Nearest PDB structures (foldseek):
  3mdn-assembly1_C  TM=1.920E-01  e=5.674E+00  Ruegeria pomeroyi

Solvent-accessible surface area (backbone atoms only — not comparable to full-atom values): 9511 Å² total; per-residue (Å²): 77,54,66,69,59,50,45,48,44,48,18,23,58,63,64,73,58,72,59,69,89,49,50,76,36,42,15,31,52,48,45,41,34,79,70,31,83,50,47,63,70,56,51,68,70,58,39,63,68,57,48,59,75,57,37,78,7,58,15,57,58,48,15,53,52,49,40,24,48,51,60,43,59,29,70,76,55,54,64,65,60,52,47,54,54,52,52,70,78,43,79,76,71,91,77,66,85,58,69,63,41,73,50,64,48,53,39,48,45,46,39,41,66,72,24,51,94,44,57,44,43,68,48,76,64,70,56,70,72,42,94,85,60,16,63,57,48,75,70,30,83,71,38,43,75,48,32,37,36,36,35,37,85,88,59,66,54,43,34,41,33,30,33,39,50,54,61,82,80,83,127

Foldseek 3Di:
DALLVLLVLLLCLLVVVDDVVQQAFLKAKAKFFQLQPPVVVVLLVCADVVVSVVSQGSGPSVSLVVNLVRVCRSVVDDLVVLVVVLCVVDPPPPPDQNVNNDDSSSVSSSSVLVQRVADKDKCPDPCLPDPTCNCVCVRQPPKDWPTKMAGDPPVHGMIITMIGSPPDPDD

Sequence (171 aa):
MDLDEALRCLAEADGNRRRPELCAGPYLAVAYGEGLELDVSRLRAQGAEEFAARAGAASVYDALDLLAVDVVAATGDTVEELLERLEEDGPMDDGAPLTGIVSHRRRFLALLLLGFGGPMEMITARFEQDPYLGDALTDLPGARFVLLASADPPNQDFAFGVLDLGGGGGH

Mean predicted aligned error: 7.68 Å